Protein AF-A0A382VAF5-F1 (afdb_monomer_lite)

Secondary structure (DSSP, 8-state):
----BS--EEEEEETTEEEEE-B--SPPPP---SS-------SSS----B-SS-B-

Organism: NCBI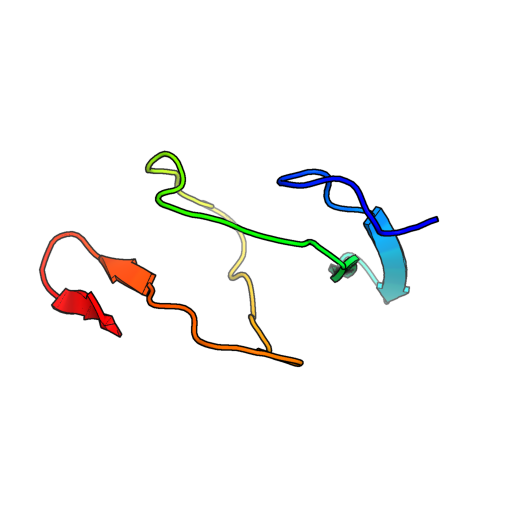:txid408172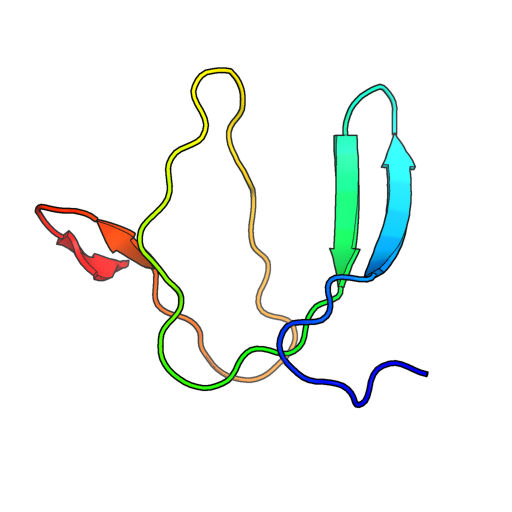

Structure (mmCIF, N/CA/C/O backbone):
data_AF-A0A382VAF5-F1
#
_entry.id   AF-A0A382VAF5-F1
#
loop_
_atom_site.group_PDB
_atom_site.id
_atom_site.type_symbol
_atom_site.label_atom_id
_atom_site.label_alt_id
_atom_site.label_comp_id
_atom_site.label_asym_id
_atom_site.label_entity_id
_atom_site.label_seq_id
_atom_site.pdbx_PDB_ins_code
_atom_site.Cartn_x
_atom_site.Cartn_y
_atom_site.Cartn_z
_atom_site.occupancy
_atom_site.B_iso_or_equiv
_atom_site.auth_seq_id
_atom_site.auth_comp_id
_atom_site.auth_asym_id
_atom_site.auth_atom_id
_atom_site.pdbx_PDB_model_num
ATOM 1 N N . MET A 1 1 ? 0.876 2.138 19.976 1.00 66.88 1 MET A N 1
ATOM 2 C CA . MET A 1 1 ? 2.029 2.134 19.045 1.00 66.88 1 MET A CA 1
ATOM 3 C C . MET A 1 1 ? 1.635 2.375 17.580 1.00 66.88 1 MET A C 1
ATOM 5 O O . MET A 1 1 ? 2.499 2.803 16.832 1.00 66.88 1 MET A O 1
ATOM 9 N N . PHE A 1 2 ? 0.369 2.201 17.161 1.00 79.12 2 PHE A N 1
ATOM 10 C CA . PHE A 1 2 ? -0.078 2.408 15.765 1.00 79.12 2 PHE A CA 1
ATOM 11 C C . PHE A 1 2 ? -1.205 3.446 15.629 1.00 79.12 2 PHE A C 1
ATOM 13 O O . PHE A 1 2 ? -2.146 3.245 14.879 1.00 79.12 2 PHE A O 1
ATOM 20 N N . SER A 1 3 ? -1.175 4.536 16.399 1.00 87.44 3 SER A N 1
ATOM 21 C CA . SER A 1 3 ? -2.221 5.571 16.337 1.00 87.44 3 SER A CA 1
ATOM 22 C C . SER A 1 3 ? -1.959 6.645 15.280 1.00 87.44 3 SER A C 1
ATOM 24 O O . SER A 1 3 ? -2.901 7.328 14.885 1.00 87.44 3 SER A O 1
ATOM 26 N N . GLU A 1 4 ? -0.711 6.783 14.838 1.00 93.31 4 GLU A N 1
ATOM 27 C CA . GLU A 1 4 ? -0.260 7.800 13.887 1.00 93.31 4 GLU A CA 1
ATOM 28 C C . GLU A 1 4 ? -0.826 7.547 12.489 1.00 93.31 4 GLU A C 1
ATOM 30 O O . GLU A 1 4 ? -0.915 6.405 12.032 1.00 93.31 4 GLU A O 1
ATOM 35 N N . GLN A 1 5 ? -1.206 8.629 11.817 1.00 93.19 5 GLN A N 1
ATOM 36 C CA . GLN A 1 5 ? -1.653 8.591 10.430 1.00 93.19 5 GLN A CA 1
ATOM 37 C C . GLN A 1 5 ? -0.449 8.661 9.496 1.00 93.19 5 GLN A C 1
ATOM 39 O O . GLN A 1 5 ? 0.579 9.245 9.846 1.00 93.19 5 GLN A O 1
ATOM 44 N N . TRP A 1 6 ? -0.577 8.050 8.319 1.00 92.19 6 TRP A N 1
ATOM 45 C CA . TRP A 1 6 ? 0.400 8.125 7.229 1.00 92.19 6 TRP A CA 1
ATOM 46 C C . TRP A 1 6 ? 1.832 7.748 7.629 1.00 92.19 6 TRP A C 1
ATOM 48 O O . TRP A 1 6 ? 2.797 8.180 7.010 1.00 92.19 6 TRP A O 1
ATOM 58 N N . THR A 1 7 ? 1.969 6.926 8.671 1.00 93.44 7 THR A N 1
ATOM 59 C CA . THR A 1 7 ? 3.254 6.448 9.185 1.00 93.44 7 THR A CA 1
ATOM 60 C C . THR A 1 7 ? 3.312 4.932 9.006 1.00 93.44 7 THR A C 1
ATOM 62 O O . THR A 1 7 ? 2.874 4.203 9.902 1.00 93.44 7 THR A O 1
ATOM 65 N N . PRO A 1 8 ? 3.791 4.429 7.850 1.00 93.75 8 PRO A N 1
ATOM 66 C CA . PRO A 1 8 ? 3.937 2.999 7.626 1.00 93.75 8 PRO A CA 1
ATOM 67 C C . PRO A 1 8 ? 4.933 2.407 8.616 1.00 93.75 8 PRO A C 1
ATOM 69 O O . PRO A 1 8 ? 6.039 2.920 8.787 1.00 93.75 8 PRO A O 1
ATOM 72 N N . LYS A 1 9 ? 4.554 1.307 9.257 1.00 95.50 9 LYS A N 1
ATOM 73 C CA . LYS A 1 9 ? 5.427 0.565 10.169 1.00 95.50 9 LYS A CA 1
ATOM 74 C C . LYS A 1 9 ? 5.641 -0.831 9.615 1.00 95.50 9 LYS A C 1
ATOM 76 O O . LYS A 1 9 ? 4.665 -1.549 9.409 1.00 95.50 9 LYS A O 1
ATOM 81 N N . VAL A 1 10 ? 6.895 -1.204 9.368 1.00 96.31 10 VAL A N 1
ATOM 82 C CA . VAL A 1 10 ? 7.252 -2.568 8.952 1.00 96.31 10 VAL A CA 1
ATOM 83 C C . VAL A 1 10 ? 6.989 -3.505 10.127 1.00 96.31 10 VAL A C 1
ATOM 85 O O . VAL A 1 10 ? 7.522 -3.301 11.216 1.00 96.31 10 VAL A O 1
ATOM 88 N N . VAL A 1 11 ? 6.129 -4.498 9.919 1.00 96.81 11 VAL A N 1
ATOM 89 C CA . VAL A 1 11 ? 5.736 -5.481 10.941 1.00 96.81 11 VAL A CA 1
ATOM 90 C C . VAL A 1 11 ? 6.306 -6.872 10.671 1.00 96.81 11 VAL A C 1
ATOM 92 O O . VAL A 1 11 ? 6.388 -7.678 11.593 1.00 96.81 11 VAL A O 1
ATOM 95 N N . ALA A 1 12 ? 6.715 -7.148 9.432 1.00 97.62 12 ALA A N 1
ATOM 96 C CA . ALA A 1 12 ? 7.425 -8.360 9.040 1.00 97.62 12 ALA A CA 1
ATOM 97 C C . ALA A 1 12 ? 8.177 -8.140 7.720 1.00 97.62 12 ALA A C 1
ATOM 99 O O . ALA A 1 12 ? 7.859 -7.224 6.957 1.00 97.62 12 ALA A O 1
ATOM 100 N N . GLU A 1 13 ? 9.127 -9.023 7.437 1.00 97.19 13 GLU A N 1
ATOM 101 C CA . GLU A 1 13 ? 9.879 -9.078 6.185 1.00 97.19 13 GLU A CA 1
ATOM 102 C C . GLU A 1 13 ? 9.991 -10.539 5.737 1.00 97.19 13 GLU A C 1
ATOM 104 O O . GLU A 1 13 ? 10.173 -11.435 6.566 1.00 97.19 13 GLU A O 1
ATOM 109 N N . MET A 1 14 ? 9.833 -10.788 4.439 1.00 95.81 14 MET A N 1
ATOM 110 C CA . MET A 1 14 ? 10.003 -12.106 3.832 1.00 95.81 14 MET A CA 1
ATOM 111 C C . MET A 1 14 ? 10.669 -11.945 2.471 1.00 95.81 14 MET A C 1
ATOM 113 O O . MET A 1 14 ? 10.085 -11.361 1.557 1.00 95.81 14 MET A O 1
ATOM 117 N N . ASN A 1 15 ? 11.867 -12.514 2.325 1.00 93.81 15 ASN A N 1
ATOM 118 C CA . ASN A 1 15 ? 12.748 -12.228 1.192 1.00 93.81 15 ASN A CA 1
ATOM 119 C C . ASN A 1 15 ? 12.915 -10.701 1.057 1.00 93.81 15 ASN A C 1
ATOM 121 O O . ASN A 1 15 ? 13.167 -10.037 2.056 1.00 93.81 15 ASN A O 1
ATOM 125 N N . ASP A 1 16 ? 12.695 -10.147 -0.134 1.00 91.50 16 ASP A N 1
ATOM 126 C CA . ASP A 1 16 ? 12.826 -8.712 -0.405 1.00 91.50 16 ASP A CA 1
ATOM 127 C C . ASP A 1 16 ? 11.503 -7.929 -0.229 1.00 91.50 16 ASP A C 1
ATOM 129 O O . ASP A 1 16 ? 11.390 -6.786 -0.670 1.00 91.50 16 ASP A O 1
ATOM 133 N N . TYR A 1 17 ? 10.484 -8.528 0.408 1.00 93.06 17 TYR A N 1
ATOM 134 C CA . TYR A 1 17 ? 9.169 -7.912 0.620 1.00 93.06 17 TYR A CA 1
ATOM 135 C C . TYR A 1 17 ? 8.929 -7.542 2.082 1.00 93.06 17 TYR A C 1
ATOM 137 O O . TYR A 1 17 ? 9.131 -8.347 2.994 1.00 93.06 17 TYR A O 1
ATOM 145 N N . GLN A 1 18 ? 8.389 -6.342 2.294 1.00 95.75 18 GLN A N 1
ATOM 146 C CA . GLN A 1 18 ? 8.013 -5.836 3.612 1.00 95.75 18 GLN A CA 1
ATOM 147 C C . GLN A 1 18 ? 6.498 -5.794 3.783 1.00 95.75 18 GLN A C 1
ATOM 149 O O . GLN A 1 18 ? 5.780 -5.221 2.965 1.00 95.75 18 GLN A O 1
ATOM 154 N N . PHE A 1 19 ? 6.023 -6.312 4.912 1.00 96.75 19 PHE A N 1
ATOM 155 C CA . PHE A 1 19 ? 4.640 -6.155 5.344 1.00 96.75 19 PHE A CA 1
ATOM 156 C C . PHE A 1 19 ? 4.550 -4.917 6.226 1.00 96.75 19 PHE A C 1
ATOM 158 O O . PHE A 1 19 ? 5.234 -4.822 7.249 1.00 96.75 19 PHE A O 1
ATOM 165 N N . LYS A 1 20 ? 3.716 -3.955 5.828 1.00 96.12 20 LYS A N 1
ATOM 166 C CA . LYS A 1 20 ? 3.579 -2.662 6.504 1.00 96.12 20 LYS A CA 1
ATOM 167 C C . LYS A 1 20 ? 2.168 -2.502 7.061 1.00 96.12 20 LYS A C 1
ATOM 169 O O . LYS A 1 20 ? 1.198 -2.870 6.407 1.00 96.12 20 LYS A O 1
ATOM 174 N N . LEU A 1 21 ? 2.058 -1.906 8.246 1.00 96.44 21 LEU A N 1
ATOM 175 C CA . LEU A 1 21 ? 0.789 -1.427 8.791 1.00 96.44 21 LEU A CA 1
ATOM 176 C C . LEU A 1 21 ? 0.760 0.101 8.749 1.00 96.44 21 LEU A C 1
ATOM 178 O O . LEU A 1 21 ? 1.704 0.755 9.197 1.00 96.44 21 LEU A O 1
ATOM 182 N N . VAL A 1 22 ? -0.328 0.666 8.233 1.00 95.50 22 VAL A N 1
ATOM 183 C CA . VAL A 1 22 ? -0.525 2.113 8.120 1.00 95.50 22 VAL A CA 1
ATOM 184 C C . VAL A 1 22 ? -1.987 2.469 8.383 1.00 95.50 22 VAL A C 1
ATOM 186 O O . VAL A 1 22 ? -2.890 1.721 8.017 1.00 95.50 22 VAL A O 1
ATOM 189 N N . ARG A 1 23 ? -2.223 3.617 9.028 1.00 95.38 23 ARG A N 1
ATOM 190 C CA . ARG A 1 23 ? -3.548 4.245 9.112 1.00 95.38 23 ARG A CA 1
ATOM 191 C C . ARG A 1 23 ? -3.599 5.395 8.121 1.00 95.38 23 ARG A C 1
ATOM 193 O O . ARG A 1 23 ? -2.762 6.292 8.196 1.00 95.38 23 ARG A O 1
ATOM 200 N N . ILE A 1 24 ? -4.568 5.365 7.219 1.00 93.94 24 ILE A N 1
ATOM 201 C CA . ILE A 1 24 ? -4.742 6.374 6.172 1.00 93.94 24 ILE A CA 1
ATOM 202 C C . ILE A 1 24 ? -5.993 7.209 6.449 1.00 93.94 24 ILE A C 1
ATOM 204 O O . ILE A 1 24 ? -6.949 6.716 7.050 1.00 93.94 24 ILE A O 1
ATOM 208 N N . GLN A 1 25 ? -5.978 8.478 6.045 1.00 94.62 25 GLN A N 1
ATOM 209 C CA . GLN A 1 25 ? -7.149 9.352 6.102 1.00 94.62 25 GLN A CA 1
ATOM 210 C C . GLN A 1 25 ? -7.060 10.436 5.028 1.00 94.62 25 GLN A C 1
ATOM 212 O O . GLN A 1 25 ? -6.144 11.257 5.062 1.00 94.62 25 GLN A O 1
ATOM 217 N N . GLY A 1 26 ? -8.056 10.472 4.142 1.00 94.25 26 GLY A N 1
ATOM 218 C CA . GLY A 1 26 ? -8.061 11.358 2.981 1.00 94.25 26 GLY A CA 1
ATOM 219 C C . GLY A 1 26 ? -7.159 10.835 1.867 1.00 94.25 26 GLY A C 1
ATOM 220 O O . GLY A 1 26 ? -6.871 9.638 1.807 1.00 94.25 26 GLY A O 1
ATOM 221 N N . ASP A 1 27 ? -6.711 11.746 1.012 1.00 93.38 27 ASP A N 1
ATOM 222 C CA . ASP A 1 27 ? -6.000 11.396 -0.213 1.00 93.38 27 ASP A CA 1
ATOM 223 C C . ASP A 1 27 ? -4.491 11.281 0.013 1.00 93.38 27 ASP A C 1
ATOM 225 O O . ASP A 1 27 ? -3.891 12.031 0.790 1.00 93.38 27 ASP A O 1
ATOM 229 N N . PHE A 1 28 ? -3.866 10.356 -0.713 1.00 90.81 28 PHE A N 1
ATOM 230 C CA . PHE A 1 28 ? -2.414 10.241 -0.791 1.00 90.81 28 PHE A CA 1
ATOM 231 C C . PHE A 1 28 ? -1.887 10.878 -2.079 1.00 90.81 28 PHE A C 1
ATOM 233 O O . PHE A 1 28 ? -2.613 11.042 -3.060 1.00 90.81 28 PHE A O 1
ATOM 240 N N . VAL A 1 29 ? -0.605 11.238 -2.095 1.00 92.06 29 VAL A N 1
ATOM 241 C CA . VAL A 1 29 ? 0.025 11.787 -3.299 1.00 92.06 29 VAL A CA 1
ATOM 242 C C . VAL A 1 29 ? 0.172 10.710 -4.377 1.00 92.06 29 VAL A C 1
ATOM 244 O O . VAL A 1 29 ? 0.497 9.554 -4.094 1.00 92.06 29 VAL A O 1
ATOM 247 N N . TRP A 1 30 ? -0.027 11.108 -5.633 1.00 94.56 30 TRP A N 1
ATOM 248 C CA . TRP A 1 30 ? 0.256 10.257 -6.785 1.00 94.56 30 TRP A CA 1
ATOM 249 C C . TRP A 1 30 ? 1.726 9.830 -6.781 1.00 94.56 30 TRP A C 1
ATOM 251 O O . TRP A 1 30 ? 2.622 10.669 -6.680 1.00 94.56 30 TRP A O 1
ATOM 261 N N . HIS A 1 31 ? 1.969 8.532 -6.911 1.00 93.12 31 HIS A N 1
ATOM 262 C CA . HIS A 1 31 ? 3.303 7.950 -6.995 1.00 93.12 31 HIS A CA 1
ATOM 263 C C . HIS A 1 31 ? 3.270 6.689 -7.867 1.00 93.12 31 HIS A C 1
ATOM 265 O O . HIS A 1 31 ? 2.200 6.178 -8.194 1.00 93.12 31 HIS A O 1
ATOM 271 N N . GLU A 1 32 ? 4.447 6.216 -8.273 1.00 94.00 32 GLU A N 1
ATOM 272 C CA . GLU A 1 32 ? 4.613 5.002 -9.072 1.00 94.00 32 GLU A CA 1
ATOM 273 C C . GLU A 1 32 ? 5.774 4.161 -8.534 1.00 94.00 32 GLU A C 1
ATOM 275 O O . GLU A 1 32 ? 6.752 4.695 -8.005 1.00 94.00 32 GLU A O 1
ATOM 280 N N . HIS A 1 33 ? 5.678 2.849 -8.724 1.00 90.56 33 HIS A N 1
ATOM 281 C CA . HIS A 1 33 ? 6.753 1.897 -8.478 1.00 90.56 33 HIS A CA 1
ATOM 282 C C . HIS A 1 33 ? 7.148 1.276 -9.818 1.00 90.56 33 HIS A C 1
ATOM 284 O O . HIS A 1 33 ? 6.296 0.763 -10.538 1.00 90.56 33 HIS A O 1
ATOM 290 N N . LYS A 1 34 ? 8.430 1.358 -10.188 1.00 92.75 34 LYS A N 1
ATOM 291 C CA . LYS A 1 34 ? 8.911 0.858 -11.490 1.00 92.75 34 LYS A CA 1
ATOM 292 C C . LYS A 1 34 ? 9.169 -0.643 -11.501 1.00 92.75 34 LYS A C 1
ATOM 294 O O . LYS A 1 34 ? 9.061 -1.271 -12.548 1.00 92.75 34 LYS A O 1
ATOM 299 N N . ASP A 1 35 ? 9.515 -1.183 -10.338 1.00 91.69 35 ASP A N 1
ATOM 300 C CA . ASP A 1 35 ? 10.162 -2.490 -10.226 1.00 91.69 35 ASP A CA 1
ATOM 301 C C . ASP A 1 35 ? 9.364 -3.484 -9.367 1.00 91.69 35 ASP A C 1
ATOM 303 O O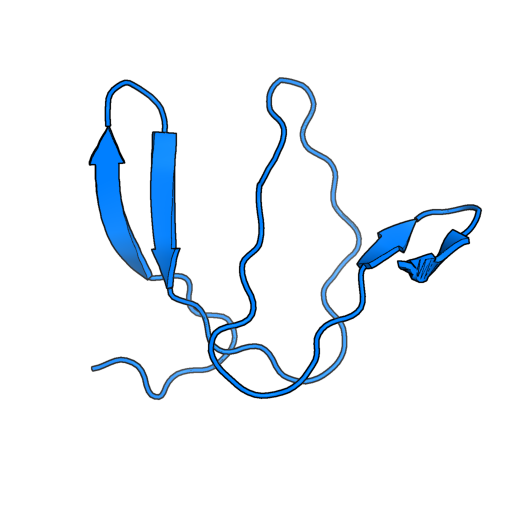 . ASP A 1 35 ? 9.750 -4.644 -9.256 1.00 91.69 35 ASP A O 1
ATOM 307 N N . THR A 1 36 ? 8.265 -3.046 -8.744 1.00 90.06 36 THR A N 1
ATOM 308 C CA . THR A 1 36 ? 7.430 -3.896 -7.887 1.00 90.06 36 THR A CA 1
ATOM 309 C C . THR A 1 36 ? 5.983 -3.433 -7.877 1.00 90.06 36 THR A C 1
ATOM 311 O O . THR A 1 36 ? 5.703 -2.239 -7.981 1.00 90.06 36 THR A O 1
ATOM 314 N N .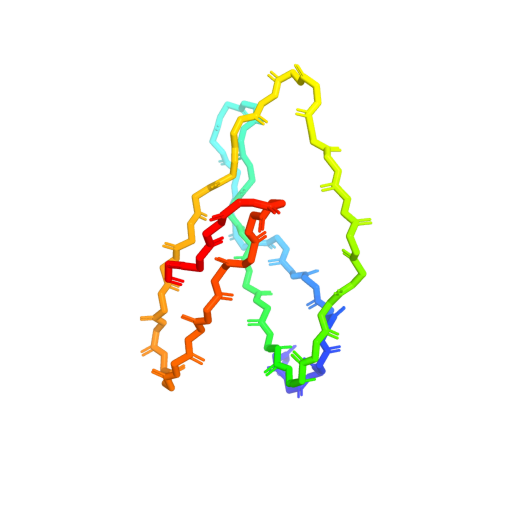 ASP A 1 37 ? 5.088 -4.388 -7.658 1.00 90.75 37 ASP A N 1
ATOM 315 C CA . ASP A 1 37 ? 3.716 -4.123 -7.248 1.00 90.75 37 ASP A CA 1
ATOM 316 C C . ASP A 1 37 ? 3.632 -3.998 -5.718 1.00 90.75 37 ASP A C 1
ATOM 318 O O . ASP A 1 37 ? 4.452 -4.566 -4.987 1.00 90.75 37 ASP A O 1
ATOM 322 N N . GLU A 1 38 ? 2.616 -3.285 -5.230 1.00 93.12 38 GLU A N 1
ATOM 323 C CA . GLU A 1 38 ? 2.234 -3.263 -3.816 1.00 93.12 38 GLU A CA 1
ATOM 324 C C . GLU A 1 38 ? 0.826 -3.851 -3.643 1.00 93.12 38 GLU A C 1
ATOM 326 O O . GLU A 1 38 ? -0.108 -3.526 -4.379 1.00 93.12 38 GLU A O 1
ATOM 331 N N . GLY A 1 39 ? 0.676 -4.740 -2.660 1.00 93.56 39 GLY A N 1
ATOM 332 C CA . GLY A 1 39 ? -0.605 -5.336 -2.291 1.00 93.56 39 GLY A CA 1
ATOM 333 C C . GLY A 1 39 ? -1.205 -4.659 -1.063 1.00 93.56 39 GLY A C 1
ATOM 334 O O . GLY A 1 39 ? -0.503 -4.402 -0.086 1.00 93.56 39 GLY A O 1
ATOM 335 N N . PHE A 1 40 ? -2.519 -4.435 -1.083 1.00 95.44 40 PHE A N 1
ATOM 336 C CA . PHE A 1 40 ? -3.244 -3.793 0.012 1.00 95.44 40 PHE A CA 1
ATOM 337 C C . PHE A 1 40 ? -4.344 -4.702 0.554 1.00 95.44 40 PHE A C 1
ATOM 339 O O . PHE A 1 40 ? -5.083 -5.331 -0.201 1.00 95.44 40 PHE A O 1
ATOM 346 N N . ILE A 1 41 ? -4.473 -4.741 1.881 1.00 96.69 41 ILE A N 1
ATOM 347 C CA . ILE A 1 41 ? -5.551 -5.441 2.584 1.00 96.69 41 ILE A CA 1
ATOM 348 C C . ILE A 1 41 ? -6.172 -4.456 3.570 1.00 96.69 41 ILE A C 1
ATOM 350 O O . ILE A 1 41 ? -5.496 -3.956 4.471 1.00 96.69 41 ILE A O 1
ATOM 354 N N . VAL A 1 42 ? -7.466 -4.182 3.406 1.00 96.81 42 VAL A N 1
ATOM 355 C CA . VAL A 1 42 ? -8.213 -3.312 4.318 1.00 96.81 42 VAL A CA 1
ATOM 356 C C . VAL A 1 42 ? -8.635 -4.129 5.536 1.00 96.81 42 VAL A C 1
ATOM 358 O O . VAL A 1 42 ? -9.473 -5.020 5.433 1.00 96.81 42 VAL A O 1
ATOM 361 N N . ILE A 1 43 ? -8.035 -3.829 6.690 1.00 96.88 43 ILE A N 1
ATOM 362 C CA . ILE A 1 43 ? -8.388 -4.466 7.969 1.00 96.88 43 ILE A CA 1
ATOM 363 C C . ILE A 1 43 ? -9.642 -3.816 8.573 1.00 96.88 43 ILE A C 1
ATOM 365 O O . ILE A 1 43 ? -10.490 -4.509 9.128 1.00 96.88 43 ILE A O 1
ATOM 369 N N . GLU A 1 44 ? -9.769 -2.492 8.460 1.00 96.75 44 GLU A N 1
ATOM 370 C CA . GLU A 1 44 ? -10.893 -1.714 8.989 1.00 96.75 44 GLU A CA 1
ATOM 371 C C . GLU A 1 44 ? -11.162 -0.494 8.093 1.00 96.75 44 GLU A C 1
ATOM 373 O O . GLU A 1 44 ? -10.224 0.161 7.635 1.00 96.75 44 GLU A O 1
ATOM 378 N N . GLY A 1 45 ? -12.440 -0.173 7.869 1.00 96.38 45 GLY A N 1
ATOM 379 C CA . GLY A 1 45 ? -12.873 0.961 7.051 1.00 96.38 45 GLY A CA 1
ATOM 380 C C . GLY A 1 45 ? -12.972 0.630 5.561 1.00 96.38 45 GLY A C 1
ATOM 381 O O . GLY A 1 45 ? -13.346 -0.476 5.179 1.00 96.38 45 GLY A O 1
ATOM 382 N N . SER A 1 46 ? -12.666 1.614 4.721 1.00 96.31 46 SER A N 1
ATOM 383 C CA . SER A 1 46 ? -12.683 1.495 3.262 1.00 96.31 46 SER A CA 1
ATOM 384 C C . SER A 1 46 ? -11.528 2.287 2.665 1.00 96.31 46 SER A C 1
ATOM 386 O O . SER A 1 46 ? -11.188 3.359 3.166 1.00 96.31 46 SER A O 1
ATOM 388 N N . MET A 1 47 ? -10.964 1.779 1.577 1.00 96.19 47 MET A N 1
ATOM 389 C CA . MET A 1 47 ? -9.912 2.429 0.804 1.00 96.19 47 MET A CA 1
ATOM 390 C C . MET A 1 47 ? -10.282 2.334 -0.673 1.00 96.19 47 MET A C 1
ATOM 392 O O . MET A 1 47 ? -10.760 1.284 -1.095 1.00 96.19 47 MET A O 1
ATOM 396 N N . GLY A 1 48 ? -10.055 3.416 -1.415 1.00 96.00 48 GLY A N 1
ATOM 397 C CA . GLY A 1 48 ? -10.082 3.415 -2.875 1.00 96.00 48 GLY A CA 1
ATOM 398 C C . GLY A 1 48 ? -8.673 3.590 -3.433 1.00 96.00 48 GLY A C 1
ATOM 399 O O . GLY A 1 48 ? -7.827 4.221 -2.793 1.00 96.00 48 GLY A O 1
ATOM 400 N N . ILE A 1 49 ? -8.420 3.030 -4.610 1.00 95.62 49 ILE A N 1
ATOM 401 C CA . ILE A 1 49 ? -7.178 3.202 -5.362 1.00 95.62 49 ILE A CA 1
ATOM 402 C C . ILE A 1 49 ? -7.506 3.906 -6.673 1.00 95.62 49 ILE A C 1
ATOM 404 O O . ILE A 1 49 ? -8.198 3.362 -7.533 1.00 95.62 49 ILE A O 1
ATOM 408 N N . GLU A 1 50 ? -6.975 5.113 -6.829 1.00 95.75 50 GLU A N 1
ATOM 409 C CA . GLU A 1 50 ? -7.118 5.897 -8.05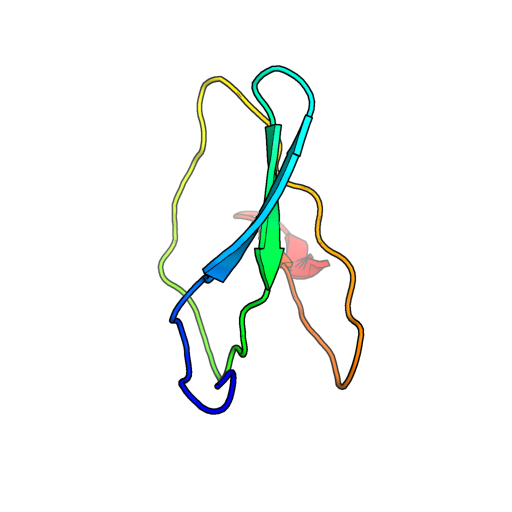0 1.00 95.75 50 GLU A CA 1
ATOM 410 C C . GLU A 1 50 ? -6.007 5.548 -9.048 1.00 95.75 50 GLU A C 1
ATOM 412 O O . GLU A 1 50 ? -4.815 5.607 -8.745 1.00 95.75 50 GLU A O 1
ATOM 417 N N . PHE A 1 51 ? -6.409 5.219 -10.270 1.00 94.88 51 PHE A N 1
ATOM 418 C CA . PHE A 1 51 ? -5.563 5.143 -11.455 1.00 94.88 51 PHE A CA 1
ATOM 419 C C . PHE A 1 51 ? -5.923 6.308 -12.384 1.00 94.88 51 PHE A C 1
ATOM 421 O O . PHE A 1 51 ? -6.969 6.937 -12.248 1.00 94.88 51 PHE A O 1
ATOM 428 N N . LYS A 1 52 ? -5.074 6.610 -13.374 1.00 94.06 52 LYS A N 1
ATOM 429 C CA . LYS A 1 52 ? -5.322 7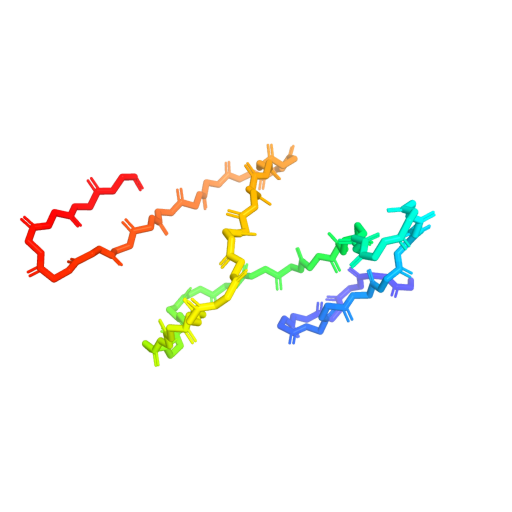.739 -14.296 1.00 94.06 52 LYS A CA 1
ATOM 430 C C . LYS A 1 52 ? -6.643 7.623 -15.071 1.00 94.06 52 LYS A C 1
ATOM 432 O O . LYS A 1 52 ? -7.148 8.632 -15.551 1.00 94.06 52 LYS A O 1
ATOM 437 N N . ASP A 1 53 ? -7.152 6.408 -15.238 1.00 96.81 53 ASP A N 1
ATOM 438 C CA . ASP A 1 53 ? -8.300 6.066 -16.074 1.00 96.81 53 ASP A CA 1
ATOM 439 C C . ASP A 1 53 ? -9.468 5.416 -15.311 1.00 96.81 53 ASP A C 1
ATOM 441 O O . ASP A 1 53 ? -10.547 5.266 -15.885 1.00 96.81 53 ASP A O 1
ATOM 445 N N . ARG A 1 54 ? -9.284 5.021 -14.044 1.00 96.31 54 ARG A N 1
ATOM 446 C CA . ARG A 1 54 ? -10.303 4.320 -13.244 1.00 96.31 54 ARG A CA 1
ATOM 447 C C . ARG A 1 54 ? -10.021 4.387 -11.743 1.00 96.31 54 ARG A C 1
ATOM 449 O O . ARG A 1 54 ? -8.880 4.582 -11.345 1.00 96.31 54 ARG A O 1
ATOM 456 N N . SER A 1 55 ? -11.032 4.072 -10.942 1.00 95.06 55 SER A N 1
ATOM 457 C CA . SER A 1 55 ? -10.931 3.907 -9.486 1.00 95.06 55 SER A CA 1
ATOM 458 C C . SER A 1 55 ? -11.307 2.471 -9.103 1.00 95.06 55 SER A C 1
ATOM 460 O O . SER A 1 55 ? -12.174 1.873 -9.751 1.00 95.06 55 SER A O 1
ATOM 462 N N . VAL A 1 56 ? -10.649 1.912 -8.085 1.00 92.12 56 VAL A N 1
ATOM 463 C CA . VAL A 1 56 ? -10.895 0.560 -7.541 1.00 92.12 56 VAL A CA 1
ATOM 464 C C . VAL A 1 56 ? -11.219 0.635 -6.061 1.00 92.12 56 VAL A C 1
ATOM 466 O O . VAL A 1 56 ? -10.505 1.383 -5.360 1.00 92.12 56 VAL A O 1
#

pLDDT: mean 93.65, std 4.65, range [66.88, 97.62]

InterPro domains:
  IPR011051 RmlC-like cupin domain superfamily [SSF51182] (2-54)
  IPR014710 RmlC-like jelly roll fold [G3DSA:2.60.120.10] (1-56)
  IPR052044 Polyketide Synthase Associated Protein [PTHR36114] (2-56)

Radius of gyration: 12.66 Å; chains: 1; bounding box: 26×24×35 Å

Foldseek 3Di:
DAPDAPDWDFPDDDDPDTDTDHHYDDDDDDDDDDPDDDDDDDPDDDDWDDDPVDID

Sequence (56 aa):
MFSEQWTPKVVAEMNDYQFKLVRIQGDFVWHEHKDTDEGFIVIEGSMGIEFKDRSV